Protein AF-A0A520ZLD6-F1 (afdb_monomer)

Secondary structure (DSSP, 8-state):
-HHHHHS-TTSTTPPPPTTBEEEETTEEEEEEETTEEEEE---SSTTHHHHHHHHHTTSS-----TTTEEEEEEESTTHHHHHHTT--S---TTTS-TTBEEEEEETTEEEEEEEEETTEEEEEEEGGGHHHHHHHHHHHHTTT--

Sequence (146 aa):
AELARALDAEGELAMPEPTLSRVAGETRAIRTAPDQMMLVFPHPTPDAERVVRAKLDGTGYTTEQTDVWVVLEVSGPDTLAALERLCPLDLDPARFPVGASGRSVMEHMGAMIVRLEPDRFWLLSARSSAGSFLHAVETSYRYVID

pLDDT: mean 94.84, std 4.51, range [68.81, 98.75]

Mean predicted aligned error: 3.23 Å

Solvent-accessible surface area (backbone atoms only — not comparable to full-atom values): 8442 Å² total; per-residue (Å²): 97,67,55,45,69,72,29,50,83,86,47,81,72,24,60,42,58,90,49,18,31,46,73,43,90,74,34,34,34,35,34,77,50,82,67,40,65,49,79,49,59,89,67,97,58,102,50,58,44,58,59,52,46,66,74,40,74,77,66,71,87,77,72,79,55,83,84,50,51,35,76,46,79,48,66,45,92,58,40,61,68,21,40,64,79,44,33,86,63,72,68,50,64,93,76,36,36,69,32,23,30,49,78,49,46,40,91,90,35,66,31,37,42,33,29,72,39,97,45,28,33,41,42,32,33,50,45,91,45,41,70,62,52,50,51,52,53,56,53,34,38,64,75,66,61,131

Structure (mmCIF, N/CA/C/O backbone):
data_AF-A0A520ZLD6-F1
#
_entry.id   AF-A0A520ZLD6-F1
#
loop_
_atom_site.group_PDB
_atom_site.id
_atom_site.type_symbol
_atom_site.label_atom_id
_atom_site.label_alt_id
_atom_site.label_comp_id
_atom_site.label_asym_id
_atom_site.label_entity_id
_atom_site.label_seq_id
_atom_site.pdbx_PDB_ins_code
_atom_site.Cartn_x
_atom_site.Cartn_y
_atom_site.Cartn_z
_atom_site.occupancy
_atom_site.B_iso_or_equiv
_atom_site.auth_seq_id
_atom_site.auth_comp_id
_atom_site.auth_asym_id
_atom_site.auth_atom_id
_atom_site.pdbx_PDB_model_num
ATOM 1 N N . ALA A 1 1 ? 2.698 -9.278 20.062 1.00 73.31 1 ALA A N 1
ATOM 2 C CA . ALA A 1 1 ? 1.765 -8.348 19.432 1.00 73.31 1 ALA A CA 1
ATOM 3 C C . ALA A 1 1 ? 0.363 -8.740 19.885 1.00 73.31 1 ALA A C 1
ATOM 5 O O . ALA A 1 1 ? -0.053 -9.855 19.583 1.00 73.31 1 ALA A O 1
ATOM 6 N N . GLU A 1 2 ? -0.251 -7.949 20.766 1.00 85.94 2 GLU A N 1
ATOM 7 C CA . GLU A 1 2 ? -1.521 -8.275 21.445 1.00 85.94 2 GLU A CA 1
ATOM 8 C C . GLU A 1 2 ? -2.737 -8.041 20.546 1.00 85.94 2 GLU A C 1
ATOM 10 O O . GLU A 1 2 ? -3.608 -8.907 20.479 1.00 85.94 2 GLU A O 1
ATOM 15 N N . LEU A 1 3 ? -2.749 -6.942 19.782 1.00 88.19 3 LEU A N 1
ATOM 16 C CA . LEU A 1 3 ? -3.816 -6.630 18.828 1.00 88.19 3 LEU A CA 1
ATOM 17 C C . LEU A 1 3 ? -3.930 -7.738 17.780 1.00 88.19 3 LEU A C 1
ATOM 19 O O . LEU A 1 3 ? -5.010 -8.263 17.542 1.00 88.19 3 LEU A O 1
ATOM 23 N N . ALA A 1 4 ? -2.800 -8.155 17.205 1.00 87.81 4 ALA A N 1
ATOM 24 C CA . ALA A 1 4 ? -2.787 -9.206 16.189 1.00 87.81 4 ALA A CA 1
ATOM 25 C C . ALA A 1 4 ? -3.325 -10.557 16.694 1.00 87.81 4 ALA A C 1
ATOM 27 O O . ALA A 1 4 ? -3.884 -11.311 15.909 1.00 87.81 4 ALA A O 1
ATOM 28 N N . ARG A 1 5 ? -3.162 -10.866 17.989 1.00 87.31 5 ARG A N 1
ATOM 29 C CA . ARG A 1 5 ? -3.673 -12.107 18.599 1.00 87.31 5 ARG A CA 1
ATOM 30 C C . ARG A 1 5 ? -5.163 -12.046 18.912 1.00 87.31 5 ARG A C 1
ATOM 32 O O . ARG A 1 5 ? -5.804 -13.088 18.955 1.00 87.31 5 ARG A O 1
ATOM 39 N N . ALA A 1 6 ? -5.672 -10.855 19.204 1.00 88.19 6 ALA A N 1
ATOM 40 C CA . ALA A 1 6 ? -7.069 -10.652 19.559 1.00 88.19 6 ALA A CA 1
ATOM 41 C C . ALA A 1 6 ? -7.988 -10.592 18.327 1.00 88.19 6 ALA A C 1
ATOM 43 O O . ALA A 1 6 ? -9.191 -10.806 18.446 1.00 88.19 6 ALA A O 1
ATOM 44 N N . LEU A 1 7 ? -7.428 -10.319 17.147 1.00 90.44 7 LEU A N 1
ATOM 45 C CA . LEU A 1 7 ? -8.165 -10.275 15.890 1.00 90.44 7 LEU A CA 1
ATOM 46 C C . LEU A 1 7 ? -8.243 -11.674 15.263 1.00 90.44 7 LEU A C 1
ATOM 48 O O . LEU A 1 7 ? -7.224 -12.337 15.085 1.00 90.44 7 LEU A O 1
ATOM 52 N N . ASP A 1 8 ? -9.455 -12.105 14.911 1.00 84.69 8 ASP A N 1
ATOM 53 C CA . ASP A 1 8 ? -9.720 -13.390 14.250 1.00 84.69 8 ASP A CA 1
ATOM 54 C C . ASP A 1 8 ? -8.996 -13.472 12.903 1.00 84.69 8 ASP A C 1
ATOM 56 O O . ASP A 1 8 ? -9.254 -12.630 12.045 1.00 84.69 8 ASP A O 1
ATOM 60 N N . ALA A 1 9 ? -8.152 -14.497 12.716 1.00 81.62 9 ALA A N 1
ATOM 61 C CA . ALA A 1 9 ? -7.368 -14.769 11.507 1.00 81.62 9 ALA A CA 1
ATOM 62 C C . ALA A 1 9 ? -8.207 -14.785 10.214 1.00 81.62 9 ALA A C 1
ATOM 64 O O . ALA A 1 9 ? -7.734 -14.338 9.166 1.00 81.62 9 ALA A O 1
ATOM 65 N N . GLU A 1 10 ? -9.460 -15.234 10.303 1.00 79.62 10 GLU A N 1
ATOM 66 C CA . GLU A 1 10 ? -10.379 -15.370 9.167 1.00 79.62 10 GLU A CA 1
ATOM 67 C C . GLU A 1 10 ? -11.346 -14.179 9.039 1.00 79.62 10 GLU A C 1
ATOM 69 O O . GLU A 1 10 ? -12.021 -14.011 8.022 1.00 79.62 10 GLU A O 1
ATOM 74 N N . GLY A 1 11 ? -11.414 -13.318 10.058 1.00 85.62 11 GLY A N 1
ATOM 75 C CA . GLY A 1 11 ? -12.328 -12.179 10.095 1.00 85.62 11 GLY A CA 1
ATOM 76 C C . GLY A 1 11 ? -11.899 -11.037 9.174 1.00 85.62 11 GLY A C 1
ATOM 77 O O . GLY A 1 11 ? -10.752 -10.961 8.746 1.00 85.62 11 GLY A O 1
ATOM 78 N N . GLU A 1 12 ? -12.790 -10.074 8.917 1.00 86.88 12 GLU A N 1
ATOM 79 C CA . GLU A 1 12 ? -12.507 -8.868 8.109 1.00 86.88 12 GLU A CA 1
ATOM 80 C C . GLU A 1 12 ? -11.402 -7.983 8.720 1.00 86.88 12 GLU A C 1
ATOM 82 O O . GLU A 1 12 ? -10.659 -7.306 8.009 1.00 86.88 12 GLU A O 1
ATOM 87 N N . LEU A 1 13 ? -11.236 -8.048 10.045 1.00 91.44 13 LEU A N 1
ATOM 88 C CA . LEU A 1 13 ? -10.257 -7.266 10.799 1.00 91.44 13 LEU A CA 1
ATOM 89 C C . LEU A 1 13 ? -8.988 -8.029 11.184 1.00 91.44 13 LEU A C 1
ATOM 91 O O . LEU A 1 13 ? -8.166 -7.450 11.883 1.00 91.44 13 LEU A O 1
ATOM 95 N N . ALA A 1 14 ? -8.785 -9.282 10.765 1.00 93.12 14 ALA A N 1
ATOM 96 C CA . ALA A 1 14 ? -7.508 -9.945 11.018 1.00 93.12 14 ALA A CA 1
ATOM 97 C C . ALA A 1 14 ? -6.310 -9.098 10.597 1.00 93.12 14 ALA A C 1
ATOM 99 O O . ALA A 1 14 ? -6.321 -8.339 9.619 1.00 93.12 14 ALA A O 1
ATOM 100 N N . MET A 1 15 ? -5.237 -9.275 11.346 1.00 94.56 15 MET A N 1
ATOM 101 C CA . MET A 1 15 ? -3.988 -8.626 11.033 1.00 94.56 15 MET A CA 1
ATOM 102 C C . MET A 1 15 ? -3.262 -9.409 9.931 1.00 94.56 15 MET A C 1
ATOM 104 O O . MET A 1 15 ? -3.082 -10.615 10.084 1.00 94.56 15 MET A O 1
ATOM 108 N N . PRO A 1 16 ? -2.791 -8.761 8.850 1.00 95.94 16 PRO A N 1
ATOM 109 C CA . PRO A 1 16 ? -1.865 -9.409 7.928 1.00 95.94 16 PRO A CA 1
ATOM 110 C C . PRO A 1 16 ? -0.560 -9.810 8.632 1.00 95.94 16 PRO A C 1
ATOM 112 O O . PRO A 1 16 ? -0.190 -9.213 9.650 1.00 95.94 16 PRO A O 1
ATOM 115 N N . GLU A 1 17 ? 0.177 -10.756 8.049 1.00 94.56 17 GLU A N 1
ATOM 116 C CA . GLU A 1 17 ? 1.558 -11.056 8.446 1.00 94.56 17 GLU A CA 1
ATOM 117 C C . GLU A 1 17 ? 2.482 -9.839 8.242 1.00 94.56 17 GLU A C 1
ATOM 119 O O . GLU A 1 17 ? 2.160 -8.927 7.468 1.00 94.56 17 GLU A O 1
ATOM 124 N N . PRO A 1 18 ? 3.639 -9.774 8.932 1.00 94.81 18 PRO A N 1
ATOM 125 C CA . PRO A 1 18 ? 4.625 -8.721 8.724 1.00 94.81 18 PRO A CA 1
ATOM 126 C C . PRO A 1 18 ? 4.924 -8.495 7.245 1.00 94.81 18 PRO A C 1
ATOM 128 O O . PRO A 1 18 ? 5.115 -9.444 6.493 1.00 94.81 18 PRO A O 1
ATOM 131 N N . THR A 1 19 ? 4.985 -7.223 6.841 1.00 95.94 19 THR A N 1
ATOM 132 C CA . THR A 1 19 ? 5.229 -6.794 5.450 1.00 95.94 19 THR A CA 1
ATOM 133 C C . THR A 1 19 ? 4.161 -7.215 4.440 1.00 95.94 19 THR A C 1
ATOM 135 O O . THR A 1 19 ? 4.386 -7.091 3.242 1.00 95.94 19 THR A O 1
ATOM 138 N N . LEU A 1 20 ? 2.983 -7.659 4.886 1.00 97.50 20 LEU A N 1
ATOM 139 C CA . LEU A 1 20 ? 1.864 -7.977 4.006 1.00 97.50 20 LEU A CA 1
ATOM 140 C C . LEU A 1 20 ? 0.661 -7.052 4.228 1.00 97.50 20 LEU A C 1
ATOM 142 O O . LEU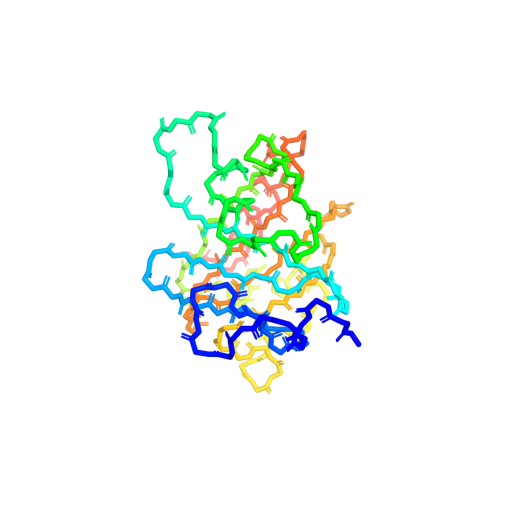 A 1 20 ? 0.458 -6.425 5.273 1.00 97.50 20 LEU A O 1
ATOM 146 N N . SER A 1 21 ? -0.177 -7.036 3.205 1.00 97.69 21 SER A N 1
ATOM 147 C CA . SER A 1 21 ? -1.556 -6.592 3.219 1.00 97.69 21 SER A CA 1
ATOM 148 C C . SER A 1 21 ? -2.462 -7.767 2.860 1.00 97.69 21 SER A C 1
ATOM 150 O O . SER A 1 21 ? -2.027 -8.740 2.244 1.00 97.69 21 SER A O 1
ATOM 152 N N . ARG A 1 22 ? -3.738 -7.674 3.217 1.00 95.31 22 ARG A N 1
ATOM 153 C CA . ARG A 1 22 ? -4.746 -8.669 2.842 1.00 95.31 22 ARG A CA 1
ATOM 154 C C . ARG A 1 22 ? -6.058 -7.996 2.480 1.00 95.31 22 ARG A C 1
ATOM 156 O O . ARG A 1 22 ? -6.301 -6.866 2.902 1.00 95.31 22 ARG A O 1
ATOM 163 N N . VAL A 1 23 ? -6.890 -8.707 1.731 1.00 95.62 23 VAL A N 1
ATOM 164 C CA . VAL A 1 23 ? -8.219 -8.253 1.317 1.00 95.62 23 VAL A CA 1
ATOM 165 C C . VAL A 1 23 ? -9.272 -9.179 1.911 1.00 95.62 23 VAL A C 1
ATOM 167 O O . VAL A 1 23 ? -9.141 -10.396 1.815 1.00 95.62 23 VAL A O 1
ATOM 170 N N . ALA A 1 24 ? -10.311 -8.597 2.500 1.00 93.44 24 ALA A N 1
ATOM 171 C CA . ALA A 1 24 ? -11.523 -9.280 2.926 1.00 93.44 24 ALA A CA 1
ATOM 172 C C . ALA A 1 24 ? -12.727 -8.462 2.436 1.00 93.44 24 ALA A C 1
ATOM 174 O O . ALA A 1 24 ? -12.956 -7.346 2.902 1.00 93.44 24 ALA A O 1
ATOM 175 N N . GLY A 1 25 ? -13.463 -8.986 1.450 1.00 92.56 25 GLY A N 1
ATOM 176 C CA . GLY A 1 25 ? -14.480 -8.205 0.739 1.00 92.56 25 GLY A CA 1
ATOM 177 C C . GLY A 1 25 ? -13.853 -7.000 0.030 1.00 92.56 25 GLY A C 1
ATOM 178 O O . GLY A 1 25 ? -12.924 -7.162 -0.757 1.00 92.56 25 GLY A O 1
ATOM 179 N N . GLU A 1 26 ? -14.337 -5.797 0.335 1.00 92.81 26 GLU A N 1
ATOM 180 C CA . GLU A 1 26 ? -13.793 -4.533 -0.192 1.00 92.81 26 GLU A CA 1
ATOM 181 C C . GLU A 1 26 ? -12.760 -3.883 0.745 1.00 92.81 26 GLU A C 1
ATOM 183 O O . GLU A 1 26 ? -12.193 -2.837 0.425 1.00 92.81 26 GLU A O 1
ATOM 188 N N . THR A 1 27 ? -12.493 -4.503 1.897 1.00 95.38 27 THR A N 1
ATOM 189 C CA . THR A 1 27 ? -11.567 -3.982 2.899 1.00 95.38 27 THR A CA 1
ATOM 190 C C . THR A 1 27 ? -10.170 -4.528 2.668 1.00 95.38 27 THR A C 1
ATOM 192 O O . THR A 1 27 ? -9.939 -5.738 2.710 1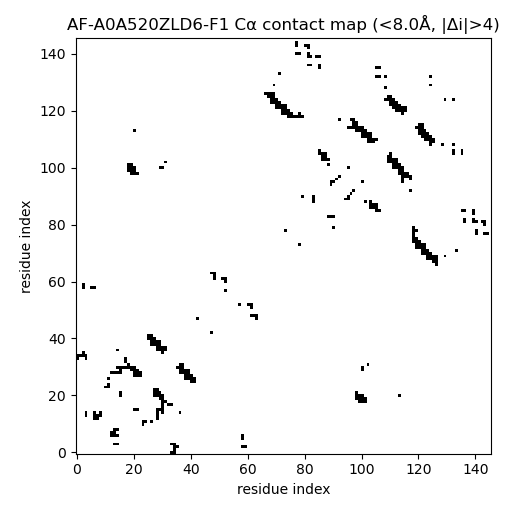.00 95.38 27 THR A O 1
ATOM 195 N N . ARG A 1 28 ? -9.202 -3.629 2.491 1.00 96.94 28 ARG A N 1
ATOM 196 C CA . ARG A 1 28 ? -7.778 -3.952 2.551 1.00 96.94 28 ARG A CA 1
ATOM 197 C C . ARG A 1 28 ? -7.207 -3.570 3.909 1.00 96.94 28 ARG A C 1
ATOM 199 O O . ARG A 1 28 ? -7.214 -2.400 4.278 1.00 96.94 28 ARG A O 1
ATOM 206 N N . ALA A 1 29 ? -6.631 -4.540 4.609 1.00 97.31 29 ALA A N 1
ATOM 207 C CA . ALA A 1 29 ? -5.809 -4.297 5.789 1.00 97.31 29 ALA A CA 1
ATOM 208 C C . ALA A 1 29 ? -4.329 -4.297 5.396 1.00 97.31 29 ALA A C 1
ATOM 210 O O . ALA A 1 29 ? -3.863 -5.240 4.761 1.00 97.31 29 ALA A O 1
ATOM 211 N N . ILE A 1 30 ? -3.587 -3.256 5.770 1.00 97.69 30 ILE A N 1
ATOM 212 C CA . ILE A 1 30 ? -2.158 -3.089 5.473 1.00 97.69 30 ILE A CA 1
ATOM 213 C C . ILE A 1 30 ? -1.410 -3.033 6.798 1.00 97.69 30 ILE A C 1
ATOM 215 O O . ILE A 1 30 ? -1.630 -2.111 7.586 1.00 97.69 30 ILE A O 1
ATOM 219 N N . ARG A 1 31 ? -0.533 -4.003 7.077 1.00 96.62 31 ARG A N 1
ATOM 220 C CA . ARG A 1 31 ? 0.199 -4.023 8.346 1.00 96.62 31 ARG A CA 1
ATOM 221 C C . ARG A 1 31 ? 1.302 -2.968 8.333 1.00 96.62 31 ARG A C 1
ATOM 223 O O . ARG A 1 31 ? 2.253 -3.059 7.562 1.00 96.62 31 ARG A O 1
ATOM 230 N N . THR A 1 32 ? 1.212 -1.988 9.226 1.00 95.50 32 THR A N 1
ATOM 231 C CA . THR A 1 32 ? 2.183 -0.889 9.310 1.00 95.50 32 THR A CA 1
ATOM 232 C C . THR A 1 32 ? 3.193 -1.098 10.434 1.00 95.50 32 THR A C 1
ATOM 234 O O . THR A 1 32 ? 4.344 -0.690 10.288 1.00 95.50 32 THR A O 1
ATOM 237 N N . ALA A 1 33 ? 2.822 -1.758 11.535 1.00 94.38 33 ALA A N 1
ATOM 238 C CA . ALA A 1 33 ? 3.709 -2.051 12.666 1.00 94.38 33 ALA A CA 1
ATOM 239 C C . ALA A 1 33 ? 3.305 -3.363 13.381 1.00 94.38 33 ALA A C 1
ATOM 241 O O . ALA A 1 33 ? 2.283 -3.952 13.029 1.00 94.38 33 ALA A O 1
ATOM 242 N N . PRO A 1 34 ? 4.074 -3.846 14.384 1.00 92.06 34 PRO A N 1
ATOM 243 C CA . PRO A 1 34 ? 3.773 -5.079 15.113 1.00 92.06 34 PRO A CA 1
ATOM 244 C C . PRO A 1 34 ? 2.330 -5.229 15.620 1.00 92.06 34 PRO A C 1
ATOM 246 O O . PRO A 1 34 ? 1.796 -6.329 15.531 1.00 92.06 34 PRO A O 1
ATOM 249 N N . ASP A 1 35 ? 1.718 -4.143 16.094 1.00 93.38 35 ASP A N 1
ATOM 250 C CA . ASP A 1 35 ? 0.321 -4.059 16.553 1.00 93.38 35 ASP A CA 1
ATOM 251 C C . ASP A 1 35 ? -0.384 -2.850 15.917 1.00 93.38 35 ASP A C 1
ATOM 253 O O . ASP A 1 35 ? -1.075 -2.079 16.579 1.00 93.38 35 ASP A O 1
ATOM 257 N N . GLN A 1 36 ? -0.155 -2.625 14.622 1.00 95.38 36 GLN A N 1
ATOM 258 C CA . GLN A 1 36 ? -0.794 -1.534 13.892 1.00 95.38 36 GLN A CA 1
ATOM 259 C C . GLN A 1 36 ? -1.052 -1.944 12.445 1.00 95.38 36 GLN A C 1
ATOM 261 O O . GLN A 1 36 ? -0.169 -2.475 11.765 1.00 95.38 36 GLN A O 1
ATOM 266 N N . MET A 1 37 ? -2.255 -1.646 11.966 1.00 96.31 37 MET A N 1
ATOM 267 C CA . MET A 1 37 ? -2.611 -1.740 10.558 1.00 96.31 37 MET A CA 1
ATOM 268 C C . MET A 1 37 ? -3.412 -0.515 10.133 1.00 96.31 37 MET A C 1
ATOM 270 O O . MET A 1 37 ? -4.058 0.128 10.960 1.00 96.31 37 MET A O 1
ATOM 274 N N . MET A 1 38 ? -3.395 -0.228 8.838 1.00 96.81 38 MET A N 1
ATOM 275 C CA . MET A 1 38 ? -4.325 0.694 8.204 1.00 96.81 38 MET A CA 1
ATOM 276 C C . MET A 1 38 ? -5.392 -0.107 7.464 1.00 96.81 38 MET A C 1
ATOM 278 O O . MET A 1 38 ? -5.062 -1.034 6.724 1.00 96.81 38 MET A O 1
ATOM 282 N N . LEU A 1 39 ? -6.655 0.255 7.665 1.00 96.81 39 LEU A N 1
ATOM 283 C CA . LEU A 1 39 ? -7.781 -0.285 6.912 1.00 96.81 39 LEU A CA 1
ATOM 284 C C . LEU A 1 39 ? -8.152 0.702 5.810 1.00 96.81 39 LEU A C 1
ATOM 286 O O . LEU A 1 39 ? -8.305 1.892 6.074 1.00 96.81 39 LEU A O 1
ATOM 290 N N . VAL A 1 40 ? -8.293 0.201 4.589 1.00 96.88 40 VAL A N 1
ATOM 291 C CA . VAL A 1 40 ? -8.711 0.966 3.414 1.00 96.88 40 VAL A CA 1
ATOM 292 C C . VAL A 1 40 ? -9.929 0.269 2.828 1.00 96.88 40 VAL A C 1
ATOM 294 O O . VAL A 1 40 ? -9.832 -0.892 2.437 1.00 96.88 40 VAL A O 1
ATOM 297 N N . PHE A 1 41 ? -11.069 0.950 2.801 1.00 96.06 41 PHE A N 1
ATOM 298 C CA . PHE A 1 41 ? -12.333 0.409 2.307 1.00 96.06 41 PHE A CA 1
ATOM 299 C C . PHE A 1 41 ? -13.245 1.542 1.815 1.00 96.06 41 PHE A C 1
ATOM 301 O O . PHE A 1 41 ? -13.115 2.673 2.293 1.00 96.06 41 PHE A O 1
ATOM 308 N N . PRO A 1 42 ? -14.164 1.275 0.870 1.00 95.12 42 PRO A N 1
ATOM 309 C CA . PRO A 1 42 ? -15.172 2.245 0.466 1.00 95.12 42 PRO A CA 1
ATOM 310 C C . PRO A 1 42 ? -16.092 2.585 1.638 1.00 95.12 42 PRO A C 1
ATOM 312 O O . PRO A 1 42 ? -16.649 1.695 2.278 1.00 95.12 42 PRO A O 1
ATOM 315 N N . HIS A 1 43 ? -16.288 3.875 1.905 1.00 94.31 43 HIS A N 1
ATOM 316 C CA . HIS A 1 43 ? -17.228 4.319 2.930 1.00 94.31 43 HIS A CA 1
ATOM 317 C C . HIS A 1 43 ? -17.822 5.687 2.564 1.00 94.31 43 HIS A C 1
ATOM 319 O O . HIS A 1 43 ? -17.065 6.630 2.333 1.00 94.31 43 HIS A O 1
ATOM 325 N N . PRO A 1 44 ? -19.157 5.823 2.456 1.00 93.75 44 PRO A N 1
ATOM 326 C CA . PRO A 1 44 ? -19.783 7.026 1.900 1.00 93.75 44 PRO A CA 1
ATOM 327 C C . PRO A 1 44 ? -19.892 8.196 2.888 1.00 93.75 44 PRO A C 1
ATOM 329 O O . PRO A 1 44 ? -20.176 9.320 2.473 1.00 93.75 44 PRO A O 1
ATOM 332 N N . THR A 1 45 ? -19.722 7.953 4.187 1.00 94.12 45 THR A N 1
ATOM 333 C CA . THR A 1 45 ? -19.946 8.937 5.255 1.00 94.12 45 THR A CA 1
ATOM 334 C C . THR A 1 45 ? -18.673 9.176 6.073 1.00 94.12 45 THR A C 1
ATOM 336 O O . THR A 1 45 ? -17.821 8.301 6.152 1.00 94.12 45 THR A O 1
ATOM 339 N N . PRO A 1 46 ? -18.483 10.344 6.712 1.00 92.00 46 PRO A N 1
ATOM 340 C CA . PRO A 1 46 ? -17.262 10.655 7.466 1.00 92.00 46 PRO A CA 1
ATOM 341 C C . PRO A 1 46 ? -17.261 10.030 8.878 1.00 92.00 46 PRO A C 1
ATOM 343 O O . PRO A 1 46 ? -17.007 10.702 9.877 1.00 92.00 46 PRO A O 1
ATOM 346 N N . ASP A 1 47 ? -17.610 8.748 8.981 1.00 94.19 47 ASP A N 1
ATOM 347 C CA . ASP A 1 47 ? -17.685 7.986 10.234 1.00 94.19 47 ASP A CA 1
ATOM 348 C C . ASP A 1 47 ? -17.073 6.576 10.128 1.00 94.19 47 ASP A C 1
ATOM 350 O O . ASP A 1 47 ? -17.380 5.708 10.948 1.00 94.19 47 ASP A O 1
ATOM 354 N N . ALA A 1 48 ? -16.169 6.364 9.162 1.00 93.88 48 ALA A N 1
ATOM 355 C CA . ALA A 1 48 ? -15.467 5.094 8.936 1.00 93.88 48 ALA A CA 1
ATOM 356 C C . ALA A 1 48 ? -14.806 4.572 10.220 1.00 93.88 48 ALA A C 1
ATOM 358 O O . ALA A 1 48 ? -14.992 3.414 10.603 1.00 93.88 48 ALA A O 1
ATOM 359 N N . GLU A 1 49 ? -14.101 5.448 10.942 1.00 95.56 49 GLU A N 1
ATOM 360 C CA . GLU A 1 49 ? -13.496 5.127 12.235 1.00 95.56 49 GLU A CA 1
ATOM 361 C C . GLU A 1 49 ? -14.509 4.551 13.242 1.00 95.56 49 GLU A C 1
ATOM 363 O O . GLU A 1 49 ? -14.195 3.583 13.935 1.00 95.56 49 GLU A O 1
ATOM 368 N N . ARG A 1 50 ? -15.744 5.075 13.298 1.00 94.81 50 ARG A N 1
ATOM 369 C CA . ARG A 1 50 ? -16.771 4.597 14.240 1.00 94.81 50 ARG A CA 1
ATOM 370 C C . ARG A 1 50 ? -17.261 3.199 13.882 1.00 94.81 50 ARG A C 1
ATOM 372 O O . ARG A 1 50 ? -17.493 2.398 14.787 1.00 94.81 50 ARG A O 1
ATOM 379 N N . VAL A 1 51 ? -17.399 2.915 12.585 1.00 93.31 51 VAL A N 1
ATOM 380 C CA . VAL A 1 51 ? -17.785 1.594 12.067 1.00 93.31 51 VAL A CA 1
ATOM 381 C C . VAL A 1 51 ? -16.734 0.550 12.441 1.00 93.31 51 VAL A C 1
ATOM 383 O O . VAL A 1 51 ? -17.080 -0.516 12.948 1.00 93.31 51 VAL A O 1
ATOM 386 N N . VAL A 1 52 ? -15.448 0.866 12.262 1.00 94.25 52 VAL A N 1
ATOM 387 C CA . VAL A 1 52 ? -14.346 -0.030 12.648 1.00 94.25 52 VAL A CA 1
ATOM 388 C C . VAL A 1 52 ? -14.285 -0.200 14.164 1.00 94.25 52 VAL A C 1
ATOM 390 O O . VAL A 1 52 ? -14.208 -1.326 14.650 1.00 94.25 52 VAL A O 1
ATOM 393 N N . ARG A 1 53 ? -14.371 0.895 14.929 1.00 95.06 53 ARG A N 1
ATOM 394 C CA . ARG A 1 53 ? -14.317 0.849 16.396 1.00 95.06 53 ARG A CA 1
ATOM 395 C C . ARG A 1 53 ? -15.408 -0.040 16.988 1.00 95.06 53 ARG A C 1
ATOM 397 O O . ARG A 1 53 ? -15.134 -0.783 17.923 1.00 95.06 53 ARG A O 1
ATOM 404 N N . ALA A 1 54 ? -16.623 0.015 16.441 1.00 93.06 54 ALA A N 1
ATOM 405 C CA . ALA A 1 54 ? -17.726 -0.837 16.882 1.00 93.06 54 ALA A CA 1
ATOM 406 C C . ALA A 1 54 ? -17.437 -2.333 16.662 1.00 93.06 54 ALA A C 1
ATOM 408 O O . ALA A 1 54 ? -17.809 -3.148 17.498 1.00 93.06 54 ALA A O 1
ATOM 409 N N . LYS A 1 55 ? -16.738 -2.690 15.576 1.00 90.88 55 LYS A N 1
ATOM 410 C CA . LYS A 1 55 ? -16.336 -4.075 15.278 1.00 90.88 55 LYS A CA 1
ATOM 411 C C . LYS A 1 55 ? -15.183 -4.580 16.156 1.00 90.88 55 LYS A C 1
ATOM 413 O O . LYS A 1 55 ? -15.045 -5.786 16.316 1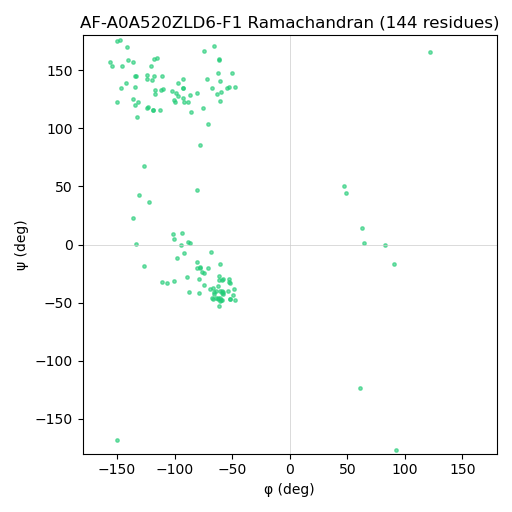.00 90.88 55 LYS A O 1
ATOM 418 N N . LEU A 1 56 ? -14.348 -3.687 16.695 1.00 90.50 56 LEU A N 1
ATOM 419 C CA . LEU A 1 56 ? -13.216 -4.067 17.549 1.00 90.50 56 LEU A CA 1
ATOM 420 C C . LEU A 1 56 ? -13.622 -4.428 18.983 1.00 90.50 56 LEU A C 1
ATOM 422 O O . LEU A 1 56 ? -12.828 -5.055 19.677 1.00 90.50 56 LEU A O 1
ATOM 426 N N . ASP A 1 57 ? -14.805 -4.017 19.446 1.00 87.38 57 ASP A N 1
ATOM 427 C CA . ASP A 1 57 ? -15.313 -4.310 20.799 1.00 87.38 57 ASP A CA 1
ATOM 428 C C . ASP A 1 57 ? -14.289 -4.016 21.921 1.00 87.38 57 ASP A C 1
ATOM 430 O O . ASP A 1 57 ? -14.025 -4.816 22.813 1.00 87.38 57 ASP A O 1
ATOM 434 N N . GLY A 1 58 ? -13.618 -2.861 21.832 1.00 87.62 58 GLY A N 1
ATOM 435 C CA . GLY A 1 58 ? -12.579 -2.447 22.788 1.00 87.62 58 GLY A CA 1
ATOM 436 C C . GLY A 1 58 ? -11.180 -3.030 22.537 1.00 87.62 58 GLY A C 1
ATOM 437 O O . GLY A 1 58 ? -10.234 -2.683 23.246 1.00 87.62 58 GLY A O 1
ATOM 438 N N . THR A 1 59 ? -11.015 -3.857 21.505 1.00 89.38 59 THR A N 1
ATOM 439 C CA . THR A 1 59 ? -9.728 -4.427 21.089 1.00 89.38 59 THR A CA 1
ATOM 440 C C . THR A 1 59 ? -8.903 -3.396 20.311 1.00 89.38 59 THR A C 1
ATOM 442 O O . THR A 1 59 ? -8.918 -3.346 19.084 1.00 89.38 59 THR A O 1
ATOM 445 N N . GLY A 1 60 ? -8.158 -2.558 21.032 1.00 91.19 60 GLY A N 1
ATOM 446 C CA . GLY A 1 60 ? -7.238 -1.573 20.455 1.00 91.19 60 GLY A CA 1
ATOM 447 C C . GLY A 1 60 ? -7.848 -0.189 20.212 1.00 91.19 60 GLY A C 1
ATOM 448 O O . GLY A 1 60 ? -8.988 0.095 20.573 1.00 91.19 60 GLY A O 1
ATOM 449 N N . TYR A 1 61 ? -7.045 0.697 19.619 1.00 93.56 61 TYR A N 1
ATOM 450 C CA . TYR A 1 61 ? -7.415 2.085 19.339 1.00 93.56 61 TYR A CA 1
ATOM 451 C C . TYR A 1 61 ? -7.567 2.319 17.839 1.00 93.56 61 TYR A C 1
ATOM 453 O O . TYR A 1 61 ? -6.809 1.779 17.033 1.00 93.56 61 TYR A O 1
ATOM 461 N N . THR A 1 62 ? -8.510 3.183 17.479 1.00 95.50 62 THR A N 1
ATOM 462 C CA . THR A 1 62 ? -8.801 3.574 16.101 1.00 95.50 62 THR A CA 1
ATOM 463 C C . THR A 1 62 ? -8.604 5.069 15.920 1.00 95.50 62 THR A C 1
ATOM 465 O O . THR A 1 62 ? -8.926 5.875 16.792 1.00 95.50 62 THR A O 1
ATOM 468 N N . THR A 1 63 ? -8.066 5.446 14.766 1.00 95.69 63 THR A N 1
ATOM 469 C CA . THR A 1 63 ? -7.916 6.841 14.350 1.00 95.69 63 THR A CA 1
ATOM 470 C C . THR A 1 63 ? -8.368 6.977 12.911 1.00 95.69 63 THR A C 1
ATOM 472 O O . THR A 1 63 ? -7.978 6.165 12.073 1.00 95.69 63 THR A O 1
ATOM 475 N N . GLU A 1 64 ? -9.136 8.021 12.615 1.00 94.81 64 GLU A N 1
ATOM 476 C CA . GLU A 1 64 ? -9.520 8.355 11.246 1.00 94.81 64 GLU A CA 1
ATOM 477 C C . GLU A 1 64 ? -8.289 8.807 10.441 1.00 94.81 64 GLU A C 1
ATOM 479 O O . GLU A 1 64 ? -7.458 9.567 10.945 1.00 94.81 64 GLU A O 1
ATOM 484 N N . GLN A 1 65 ? -8.146 8.307 9.212 1.00 95.38 65 GLN A N 1
ATOM 485 C CA . GLN A 1 65 ? -6.997 8.551 8.326 1.00 95.38 65 GLN A CA 1
ATOM 486 C C . GLN A 1 65 ? -7.405 8.902 6.886 1.00 95.38 65 GLN A C 1
ATOM 488 O O . GLN A 1 65 ? -6.523 9.151 6.064 1.00 95.38 65 GLN A O 1
ATOM 493 N N . THR A 1 66 ? -8.706 8.955 6.577 1.00 93.31 66 THR A N 1
ATOM 494 C CA . THR A 1 66 ? -9.247 9.174 5.220 1.00 93.31 66 THR A CA 1
ATOM 495 C C . THR A 1 66 ? -8.611 10.371 4.517 1.00 93.31 66 THR A C 1
ATOM 497 O O . THR A 1 66 ? -8.216 10.288 3.360 1.00 93.31 66 THR A O 1
ATOM 500 N N . ASP A 1 67 ? -8.442 11.477 5.238 1.00 93.44 67 ASP A N 1
ATOM 501 C CA . ASP A 1 67 ? -7.920 12.727 4.695 1.00 93.44 67 ASP A CA 1
ATOM 502 C C . ASP A 1 67 ? -6.389 12.846 4.745 1.00 93.44 67 ASP A C 1
ATOM 504 O O . ASP A 1 67 ? -5.859 13.892 4.388 1.00 93.44 67 ASP A O 1
ATOM 508 N N . VAL A 1 68 ? -5.650 11.839 5.213 1.00 95.56 68 VAL A N 1
ATOM 509 C CA . VAL A 1 68 ? -4.201 11.963 5.474 1.00 95.56 68 VAL A CA 1
ATOM 510 C C . VAL A 1 68 ? -3.353 11.621 4.244 1.00 95.56 68 VAL A C 1
ATOM 512 O O . VAL A 1 68 ? -2.256 12.165 4.080 1.00 95.56 68 VAL A O 1
ATOM 515 N N . TRP A 1 69 ? -3.864 10.769 3.355 1.00 96.44 69 TRP A N 1
ATOM 516 C CA . TRP A 1 69 ? -3.089 10.133 2.291 1.00 96.44 69 TRP A CA 1
ATOM 517 C C . TRP A 1 69 ? -3.588 10.510 0.897 1.00 96.44 69 TRP A C 1
ATOM 519 O O . TRP A 1 69 ? -4.785 10.634 0.660 1.00 96.44 69 TRP A O 1
ATOM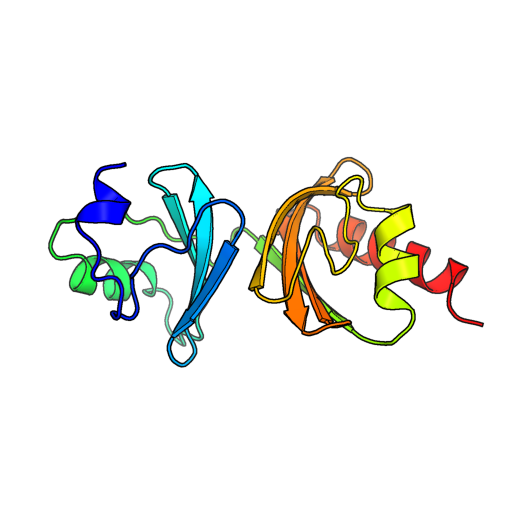 529 N N . VAL A 1 70 ? -2.658 10.633 -0.048 1.00 97.50 70 VAL A N 1
ATOM 530 C CA . VAL A 1 70 ? -2.940 10.410 -1.469 1.00 97.50 70 VAL A CA 1
ATOM 531 C C . VAL A 1 70 ? -2.624 8.953 -1.793 1.00 97.50 70 VAL A C 1
ATOM 533 O O . VAL A 1 70 ? -1.653 8.405 -1.269 1.00 97.50 70 VAL A O 1
ATOM 536 N N . VAL A 1 71 ? -3.427 8.336 -2.658 1.00 97.75 71 VAL A N 1
ATOM 537 C CA . VAL A 1 71 ? -3.196 6.984 -3.174 1.00 97.75 71 VAL A CA 1
ATOM 538 C C . VAL A 1 71 ? -3.147 7.062 -4.692 1.00 97.75 71 VAL A C 1
ATOM 540 O O . VAL A 1 71 ? -4.125 7.460 -5.320 1.00 97.75 71 VAL A O 1
ATOM 543 N N . LEU A 1 72 ? -2.007 6.702 -5.275 1.00 98.38 72 LEU A N 1
ATOM 544 C CA . LEU A 1 72 ? -1.868 6.504 -6.712 1.00 98.38 72 LEU A CA 1
ATOM 545 C C . LEU A 1 72 ? -1.918 5.009 -6.989 1.00 98.38 72 LEU A C 1
ATOM 547 O O . LEU A 1 72 ? -1.128 4.245 -6.432 1.00 98.38 72 LEU A O 1
ATOM 551 N N . GLU A 1 73 ? -2.841 4.597 -7.846 1.00 98.44 73 GLU A N 1
ATOM 552 C CA . GLU A 1 73 ? -2.812 3.263 -8.421 1.00 98.44 73 GLU A CA 1
ATOM 553 C C . GLU A 1 73 ? -2.068 3.315 -9.748 1.00 98.44 73 GLU A C 1
ATOM 555 O O . GLU A 1 73 ? -2.396 4.117 -10.621 1.00 98.44 73 GLU A O 1
ATOM 560 N N . VAL A 1 74 ? -1.052 2.471 -9.880 1.00 98.31 74 VAL A N 1
ATOM 561 C CA . VAL A 1 74 ? -0.248 2.363 -11.093 1.00 98.31 74 VAL A CA 1
ATOM 562 C C . VAL A 1 74 ? -0.269 0.931 -11.594 1.00 98.31 74 VAL A C 1
ATOM 564 O O . VAL A 1 74 ? -0.289 -0.007 -10.791 1.00 98.31 74 VAL A O 1
ATOM 567 N N . SER A 1 75 ? -0.300 0.762 -12.914 1.00 98.06 75 SER A N 1
ATOM 568 C CA . SER A 1 75 ? -0.358 -0.561 -13.521 1.00 98.06 75 SER A CA 1
ATOM 569 C C . SER A 1 75 ? 0.184 -0.599 -14.941 1.00 98.06 75 SER A C 1
ATOM 571 O O . SER A 1 75 ? 0.157 0.417 -15.635 1.00 98.06 75 SER A O 1
ATOM 573 N N . GLY A 1 76 ? 0.594 -1.789 -15.379 1.00 96.50 76 GLY A N 1
ATOM 574 C CA . GLY A 1 76 ? 1.090 -2.049 -16.730 1.00 96.50 76 GLY A CA 1
ATOM 575 C C . GLY A 1 76 ? 2.508 -2.625 -16.730 1.00 96.50 76 GLY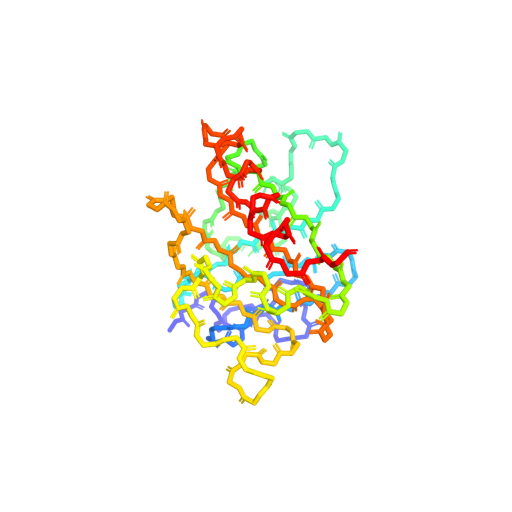 A C 1
ATOM 576 O O . GLY A 1 76 ? 3.189 -2.553 -15.706 1.00 96.50 76 GLY A O 1
ATOM 577 N N . PRO A 1 77 ? 2.963 -3.182 -17.863 1.00 95.56 77 PRO A N 1
ATOM 578 C CA . PRO A 1 77 ? 4.208 -3.955 -17.947 1.00 95.56 77 PRO A CA 1
ATOM 579 C C . PRO A 1 77 ? 5.456 -3.163 -17.525 1.00 95.56 77 PRO A C 1
ATOM 581 O O . PRO A 1 77 ? 6.378 -3.733 -16.949 1.00 95.56 77 PRO A O 1
ATOM 584 N N . ASP A 1 78 ? 5.457 -1.844 -17.725 1.00 96.19 78 ASP A N 1
ATOM 585 C CA . ASP A 1 78 ? 6.600 -0.981 -17.399 1.00 96.19 78 ASP A CA 1
ATOM 586 C C . ASP A 1 78 ? 6.596 -0.492 -15.940 1.00 96.19 78 ASP A C 1
ATOM 588 O O . ASP A 1 78 ? 7.481 0.257 -15.523 1.00 96.19 78 ASP A O 1
ATOM 592 N N . THR A 1 79 ? 5.611 -0.913 -15.134 1.00 97.19 79 THR A N 1
ATOM 593 C CA . THR A 1 79 ? 5.445 -0.446 -13.748 1.00 97.19 79 THR A CA 1
ATOM 594 C C . THR A 1 79 ? 6.655 -0.774 -12.888 1.00 97.19 79 THR A C 1
ATOM 596 O O . THR A 1 79 ? 7.141 0.094 -12.168 1.00 97.19 79 THR A O 1
ATOM 599 N N . LEU A 1 80 ? 7.168 -2.005 -12.958 1.00 96.00 80 LEU A N 1
ATOM 600 C CA . LEU A 1 80 ? 8.338 -2.395 -12.169 1.00 96.00 80 LEU A CA 1
ATOM 601 C C . LEU A 1 80 ? 9.564 -1.557 -12.550 1.00 96.00 80 LEU A C 1
ATOM 603 O O . LEU A 1 80 ? 10.183 -0.967 -11.669 1.00 96.00 80 LEU A O 1
ATOM 607 N N . ALA A 1 81 ? 9.836 -1.399 -13.849 1.00 96.44 81 ALA A N 1
ATOM 608 C CA . ALA A 1 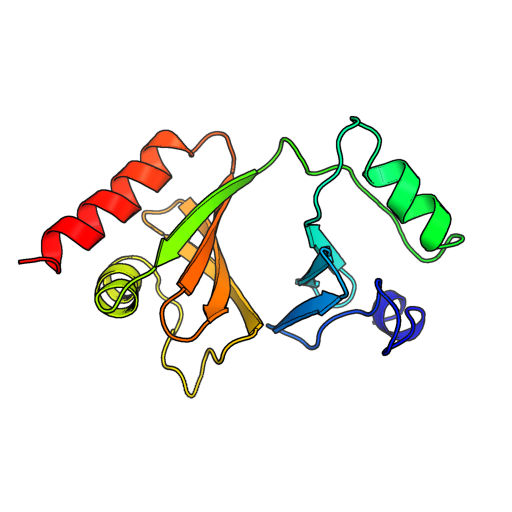81 ? 10.945 -0.582 -14.339 1.00 96.44 81 ALA A CA 1
ATOM 609 C C . ALA A 1 81 ? 10.824 0.893 -13.906 1.00 96.44 81 ALA A C 1
ATOM 611 O O . ALA A 1 81 ? 11.812 1.520 -13.515 1.00 96.44 81 ALA A O 1
ATOM 612 N N . ALA A 1 82 ? 9.611 1.457 -13.923 1.00 97.50 82 ALA A N 1
ATOM 613 C CA . ALA A 1 82 ? 9.360 2.805 -13.421 1.00 97.50 82 ALA A CA 1
ATOM 614 C C . ALA A 1 82 ? 9.577 2.902 -11.898 1.00 97.50 82 ALA A C 1
ATOM 616 O O . ALA A 1 82 ? 10.137 3.886 -11.407 1.00 97.50 82 ALA A O 1
ATOM 617 N N . LEU A 1 83 ? 9.146 1.904 -11.124 1.00 97.38 83 LEU A N 1
ATOM 618 C CA . LEU A 1 83 ? 9.266 1.931 -9.667 1.00 97.38 83 LEU A CA 1
ATOM 619 C C . LEU A 1 83 ? 10.696 1.684 -9.180 1.00 97.38 83 LEU A C 1
ATOM 621 O O . LEU A 1 83 ? 11.095 2.339 -8.222 1.00 97.38 83 LEU A O 1
ATOM 625 N N . GLU A 1 84 ? 11.490 0.840 -9.841 1.00 95.00 84 GLU A N 1
ATOM 626 C CA . GLU A 1 84 ? 12.900 0.575 -9.491 1.00 95.00 84 GLU A CA 1
ATOM 627 C C . GLU A 1 84 ? 13.768 1.842 -9.490 1.00 95.00 84 GLU A C 1
ATOM 629 O O . GLU A 1 84 ? 14.724 1.963 -8.726 1.00 95.00 84 GLU A O 1
ATOM 634 N N . ARG A 1 85 ? 13.414 2.827 -10.319 1.00 94.19 85 ARG A N 1
ATOM 635 C CA . ARG A 1 85 ? 14.107 4.123 -10.396 1.00 94.19 85 ARG A CA 1
ATOM 636 C C . ARG A 1 85 ? 13.769 5.056 -9.231 1.00 94.19 85 ARG A C 1
ATOM 638 O O . ARG A 1 85 ? 14.540 5.967 -8.945 1.00 94.19 85 ARG A O 1
ATOM 645 N N . LEU A 1 86 ? 12.615 4.857 -8.592 1.00 95.50 86 LEU A N 1
ATOM 646 C CA . LEU A 1 86 ? 12.061 5.752 -7.571 1.00 95.50 86 LEU A CA 1
ATOM 647 C C . LEU A 1 86 ? 12.074 5.154 -6.164 1.00 95.50 86 LEU A C 1
ATOM 649 O O . LEU A 1 86 ? 12.149 5.898 -5.189 1.00 95.50 86 LEU A O 1
ATOM 653 N N . CYS A 1 87 ? 11.923 3.836 -6.048 1.00 96.62 87 CYS A N 1
ATOM 654 C CA . CYS A 1 87 ? 11.686 3.131 -4.801 1.00 96.62 87 CYS A CA 1
ATOM 655 C C . CYS A 1 87 ? 12.897 2.257 -4.446 1.00 96.62 87 CYS A C 1
ATOM 657 O O . CYS A 1 87 ? 13.161 1.279 -5.135 1.00 96.62 87 CYS A O 1
ATOM 659 N N . PRO A 1 88 ? 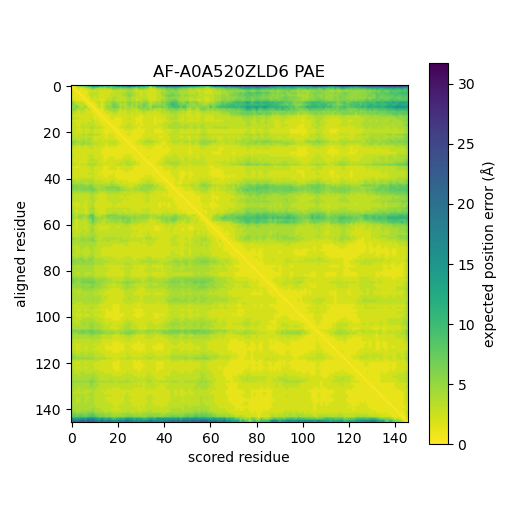13.590 2.534 -3.330 1.00 96.00 88 PRO A N 1
ATOM 660 C CA . PRO A 1 88 ? 14.698 1.701 -2.861 1.00 96.00 88 PRO A CA 1
ATOM 661 C C . PRO A 1 88 ? 14.309 0.303 -2.355 1.00 96.00 88 PRO A C 1
ATOM 663 O O . PRO A 1 88 ? 15.196 -0.457 -1.972 1.00 96.00 88 PRO A O 1
ATOM 666 N N . LEU A 1 89 ? 13.014 -0.022 -2.252 1.00 96.06 89 LEU A N 1
ATOM 667 C CA . LEU A 1 89 ? 12.604 -1.372 -1.864 1.00 96.06 89 LEU A CA 1
ATOM 668 C C . LEU A 1 89 ? 12.885 -2.338 -3.010 1.00 96.06 89 LEU A C 1
ATOM 670 O O . LEU A 1 89 ? 12.659 -2.015 -4.170 1.00 96.06 89 LEU A O 1
ATOM 674 N N . ASP A 1 90 ? 13.308 -3.546 -2.659 1.00 97.00 90 ASP A N 1
ATOM 675 C CA . ASP A 1 90 ? 13.392 -4.648 -3.606 1.00 97.00 90 ASP A CA 1
ATOM 676 C C . ASP A 1 90 ? 11.970 -5.100 -3.970 1.00 97.00 90 ASP A C 1
ATOM 678 O O . ASP A 1 90 ? 11.286 -5.719 -3.151 1.00 97.00 90 ASP A O 1
ATOM 682 N N . LEU A 1 91 ? 11.508 -4.717 -5.165 1.00 97.06 91 LEU A N 1
ATOM 683 C CA . LEU A 1 91 ? 10.175 -5.038 -5.688 1.00 97.06 91 LEU A CA 1
ATOM 684 C C . LEU A 1 91 ? 10.161 -6.313 -6.550 1.00 97.06 91 LEU A C 1
ATOM 686 O O . LEU A 1 91 ? 9.138 -6.619 -7.179 1.00 97.06 91 LEU A O 1
ATOM 690 N N . ASP A 1 92 ? 11.260 -7.077 -6.557 1.00 96.06 92 ASP A N 1
ATOM 691 C CA . ASP A 1 92 ? 11.345 -8.358 -7.254 1.00 96.06 92 ASP A CA 1
ATOM 692 C C . ASP A 1 92 ? 10.183 -9.283 -6.829 1.00 96.06 92 ASP A C 1
ATOM 694 O O . ASP A 1 92 ? 9.877 -9.382 -5.636 1.00 96.06 92 ASP A O 1
ATOM 698 N N . PRO A 1 93 ? 9.504 -9.981 -7.760 1.00 95.38 93 PRO A N 1
ATOM 699 C CA . PRO A 1 93 ? 8.378 -10.863 -7.437 1.00 95.38 93 PRO A CA 1
ATOM 700 C C . PRO A 1 93 ? 8.651 -11.922 -6.364 1.00 95.38 93 PRO A C 1
ATOM 702 O O . PRO A 1 93 ? 7.726 -12.296 -5.641 1.00 95.38 93 PRO A O 1
ATOM 705 N N . ALA A 1 94 ? 9.891 -12.395 -6.226 1.00 96.56 94 ALA A N 1
ATOM 706 C CA . ALA A 1 94 ? 10.273 -13.357 -5.198 1.00 96.56 94 ALA A CA 1
ATOM 707 C C . ALA A 1 94 ? 10.459 -12.716 -3.810 1.00 96.56 94 ALA A C 1
ATOM 709 O O . ALA A 1 94 ? 10.433 -13.424 -2.801 1.00 96.56 94 ALA A O 1
ATOM 710 N N . ARG A 1 95 ? 10.664 -11.395 -3.738 1.00 96.50 95 ARG A N 1
ATOM 711 C CA . ARG A 1 95 ? 10.916 -10.640 -2.496 1.00 96.50 95 ARG A CA 1
ATOM 712 C C . ARG A 1 95 ? 9.723 -9.800 -2.056 1.00 96.50 95 ARG A C 1
ATOM 714 O O . ARG A 1 95 ? 9.478 -9.675 -0.858 1.00 96.50 95 ARG A O 1
ATOM 721 N N . PHE A 1 96 ? 8.960 -9.287 -3.013 1.00 98.12 96 PHE A N 1
ATOM 722 C CA . PHE A 1 96 ? 7.773 -8.464 -2.819 1.00 98.12 96 PHE A CA 1
ATOM 723 C C . PHE A 1 96 ? 6.588 -9.061 -3.596 1.00 98.12 96 PHE A C 1
ATOM 725 O O . PHE A 1 96 ? 6.144 -8.487 -4.595 1.00 98.12 96 PHE A O 1
ATOM 732 N N . PRO A 1 97 ? 6.088 -10.247 -3.195 1.00 97.94 97 PRO A N 1
ATOM 733 C CA . PRO A 1 97 ? 5.014 -10.939 -3.906 1.00 97.94 97 PRO A CA 1
ATOM 734 C C . PRO A 1 97 ? 3.692 -10.160 -3.856 1.00 97.94 97 PRO A C 1
ATOM 736 O O . PRO A 1 97 ? 3.541 -9.183 -3.123 1.00 97.94 97 PRO A O 1
ATOM 739 N N . VAL A 1 98 ? 2.694 -10.594 -4.628 1.00 98.19 98 VAL A N 1
ATOM 740 C CA . VAL A 1 98 ? 1.339 -10.023 -4.554 1.00 98.19 98 VAL A CA 1
ATOM 741 C C . VAL A 1 98 ? 0.811 -10.090 -3.118 1.00 98.19 98 VAL A C 1
ATOM 743 O O . VAL A 1 98 ? 0.946 -11.106 -2.441 1.00 98.19 98 VAL A O 1
ATOM 746 N N . GLY A 1 99 ? 0.227 -8.987 -2.650 1.00 98.12 99 GLY A N 1
ATOM 747 C CA . GLY A 1 99 ? -0.182 -8.804 -1.261 1.00 98.12 99 GLY A CA 1
ATOM 748 C C . GLY A 1 99 ? 0.899 -8.177 -0.383 1.00 98.12 99 GLY A C 1
ATOM 749 O O . GLY A 1 99 ? 0.548 -7.632 0.661 1.00 98.12 99 GLY A O 1
ATOM 750 N N . ALA A 1 100 ? 2.172 -8.163 -0.791 1.00 98.44 100 ALA A N 1
ATOM 751 C CA . ALA A 1 100 ? 3.229 -7.501 -0.033 1.00 98.44 100 ALA A CA 1
ATOM 752 C C . ALA A 1 100 ? 2.986 -5.993 0.096 1.00 98.44 100 ALA A C 1
ATOM 754 O O . ALA A 1 100 ? 2.426 -5.332 -0.785 1.00 98.44 100 ALA A O 1
ATOM 755 N N . SER A 1 101 ? 3.425 -5.452 1.227 1.00 98.44 101 SER A N 1
ATOM 756 C CA . SER A 1 101 ? 3.388 -4.034 1.532 1.00 98.44 101 SER A CA 1
ATOM 757 C C . SER A 1 101 ? 4.632 -3.597 2.294 1.00 98.44 101 SER A C 1
ATOM 759 O O . SER A 1 101 ? 5.069 -4.270 3.229 1.00 98.44 101 SER A O 1
ATOM 761 N N . GLY A 1 102 ? 5.172 -2.435 1.948 1.00 97.38 102 GLY A N 1
ATOM 762 C CA . GLY A 1 102 ? 6.391 -1.912 2.553 1.00 97.38 102 GLY A CA 1
ATOM 763 C C . GLY A 1 102 ? 6.368 -0.398 2.677 1.00 97.38 102 GLY A C 1
ATOM 764 O O . GLY A 1 102 ? 5.692 0.291 1.916 1.00 97.38 102 GLY A O 1
ATOM 765 N N . ARG A 1 103 ? 7.120 0.125 3.646 1.00 96.50 103 ARG A N 1
ATOM 766 C CA . ARG A 1 103 ? 7.400 1.560 3.762 1.00 96.50 103 ARG A CA 1
ATOM 767 C C . ARG A 1 103 ? 8.755 1.859 3.139 1.00 96.50 103 ARG A C 1
ATOM 769 O O . ARG A 1 103 ? 9.700 1.101 3.331 1.00 96.50 103 ARG A O 1
ATOM 776 N N . SER A 1 104 ? 8.826 2.963 2.414 1.00 96.19 104 SER A N 1
ATOM 777 C CA . SER A 1 104 ? 10.015 3.422 1.708 1.00 96.19 104 SER A CA 1
ATOM 778 C C . SER A 1 104 ? 10.028 4.946 1.615 1.00 96.19 104 SER A C 1
ATOM 780 O O . SER A 1 104 ? 9.233 5.644 2.251 1.00 96.19 104 SER A O 1
ATOM 782 N N . VAL A 1 105 ? 10.927 5.454 0.786 1.00 96.81 105 VAL A N 1
ATOM 783 C CA . VAL A 1 105 ? 10.945 6.830 0.307 1.00 96.81 105 VAL A CA 1
ATOM 784 C C . VAL A 1 105 ? 10.923 6.828 -1.221 1.00 96.81 105 VAL A C 1
ATOM 786 O O . VAL A 1 105 ? 11.488 5.929 -1.835 1.00 96.81 105 VAL A O 1
ATOM 789 N N . MET A 1 106 ? 10.278 7.816 -1.834 1.00 97.44 106 MET A N 1
ATOM 790 C CA . MET A 1 106 ? 10.324 8.070 -3.279 1.00 97.44 106 MET A CA 1
ATOM 791 C C . MET A 1 106 ? 10.531 9.569 -3.480 1.00 97.44 106 MET A C 1
ATOM 793 O O . MET A 1 106 ? 9.731 10.351 -2.973 1.00 97.44 106 MET A O 1
ATOM 797 N N . GLU A 1 107 ? 11.618 9.980 -4.142 1.00 93.94 107 GLU A N 1
ATOM 798 C CA . GLU A 1 107 ? 11.985 11.404 -4.310 1.00 93.94 107 GLU A CA 1
ATOM 799 C C . GLU A 1 107 ? 11.904 12.201 -2.988 1.00 93.94 107 GLU A C 1
ATOM 801 O O . GLU A 1 107 ? 11.244 13.233 -2.880 1.00 93.94 107 GLU A O 1
ATOM 806 N N . HIS A 1 108 ? 12.532 11.670 -1.930 1.00 93.19 108 HIS A N 1
ATOM 807 C CA . HIS A 1 108 ? 12.540 12.217 -0.559 1.00 93.19 108 HIS A CA 1
ATOM 808 C C . HIS A 1 108 ? 11.185 12.268 0.172 1.00 93.19 108 HIS A C 1
ATOM 810 O O . HIS A 1 108 ? 11.130 12.693 1.328 1.00 93.19 108 HIS A O 1
ATOM 816 N N . MET A 1 109 ? 10.101 11.797 -0.441 1.00 97.25 109 MET A N 1
ATOM 817 C CA . MET A 1 109 ? 8.786 11.706 0.190 1.00 97.25 109 MET A CA 1
ATOM 818 C C . MET A 1 109 ? 8.608 10.331 0.826 1.00 97.25 109 MET A C 1
ATOM 820 O O . MET A 1 109 ? 8.899 9.311 0.205 1.00 97.25 109 MET A O 1
ATOM 824 N N . GLY A 1 110 ? 8.098 10.287 2.058 1.00 97.25 110 GLY A N 1
ATOM 825 C CA . GLY A 1 110 ? 7.685 9.026 2.670 1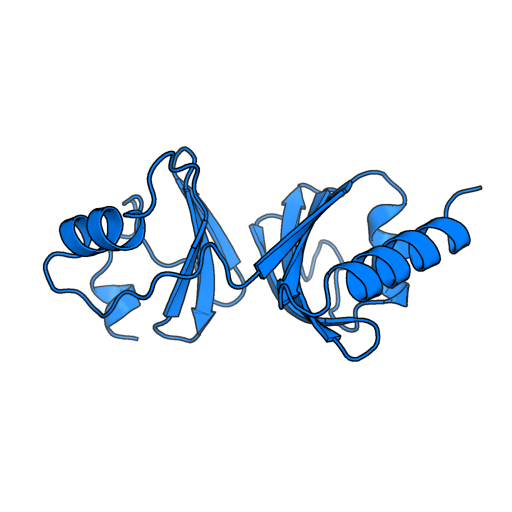.00 97.25 110 GLY A CA 1
ATOM 826 C C . GLY A 1 110 ? 6.603 8.356 1.822 1.00 97.25 110 GLY A C 1
ATOM 827 O O . GLY A 1 110 ? 5.632 9.011 1.429 1.00 97.25 110 GLY A O 1
ATOM 828 N N . ALA A 1 111 ? 6.782 7.068 1.542 1.00 97.81 111 ALA A N 1
ATOM 829 C CA . ALA A 1 111 ? 5.883 6.294 0.702 1.00 97.81 111 ALA A CA 1
ATOM 830 C C . ALA A 1 111 ? 5.540 4.947 1.346 1.00 97.81 111 ALA A C 1
ATOM 832 O O . ALA A 1 111 ? 6.378 4.317 1.996 1.00 97.81 111 ALA A O 1
ATOM 833 N N . MET A 1 112 ? 4.313 4.482 1.136 1.00 98.00 112 MET A N 1
ATOM 834 C CA . MET A 1 112 ? 3.923 3.101 1.392 1.00 98.00 112 MET A CA 1
ATOM 835 C C . MET A 1 112 ? 3.504 2.446 0.081 1.00 98.00 112 MET A C 1
ATOM 837 O O . MET A 1 112 ? 2.701 2.996 -0.666 1.00 98.00 112 MET A O 1
ATOM 841 N N . ILE A 1 113 ? 4.075 1.282 -0.194 1.00 98.38 113 ILE A N 1
ATOM 842 C CA . ILE A 1 113 ? 3.905 0.538 -1.435 1.00 98.38 113 ILE A CA 1
ATOM 843 C C . ILE A 1 113 ? 3.090 -0.701 -1.099 1.00 98.38 113 ILE A C 1
ATOM 845 O O . ILE A 1 113 ? 3.391 -1.371 -0.111 1.00 98.38 113 ILE A O 1
ATOM 849 N N . VAL A 1 114 ? 2.079 -1.011 -1.905 1.00 98.62 114 VAL A N 1
ATOM 850 C CA . VAL A 1 114 ? 1.285 -2.239 -1.794 1.00 98.62 114 VAL A CA 1
ATOM 851 C C . VAL A 1 114 ? 1.171 -2.874 -3.171 1.00 98.62 114 VAL A C 1
ATOM 853 O O . VAL A 1 114 ? 0.663 -2.236 -4.090 1.00 98.62 114 VAL A O 1
ATOM 856 N N . ARG A 1 115 ? 1.604 -4.127 -3.325 1.00 98.50 115 ARG A N 1
ATOM 857 C CA . ARG A 1 115 ? 1.446 -4.869 -4.583 1.00 98.50 115 ARG A CA 1
ATOM 858 C C . ARG A 1 115 ? 0.076 -5.528 -4.622 1.00 98.50 115 ARG A C 1
ATOM 860 O O . ARG A 1 115 ? -0.216 -6.412 -3.817 1.00 98.50 115 ARG A O 1
ATOM 867 N N . LEU A 1 116 ? -0.772 -5.081 -5.538 1.00 98.12 116 LEU A N 1
ATOM 868 C CA . LEU A 1 116 ? -2.146 -5.559 -5.683 1.00 98.12 116 LEU A CA 1
ATOM 869 C C . LEU A 1 116 ? -2.213 -6.785 -6.596 1.00 98.12 116 LEU A C 1
ATOM 871 O O . LEU A 1 116 ? -2.939 -7.724 -6.294 1.00 98.12 116 LEU A O 1
ATOM 875 N N . GLU A 1 117 ? -1.446 -6.763 -7.687 1.00 97.50 117 GLU A N 1
ATOM 876 C CA . GLU A 1 117 ? -1.327 -7.809 -8.715 1.00 97.50 117 GLU A CA 1
ATOM 877 C C . GLU A 1 117 ? 0.118 -7.784 -9.269 1.00 97.50 117 GLU A C 1
ATOM 879 O O . GLU A 1 117 ? 0.894 -6.925 -8.832 1.00 97.50 117 GLU A O 1
ATOM 884 N N . PRO A 1 118 ? 0.539 -8.697 -10.176 1.00 96.50 118 PRO A N 1
ATOM 885 C CA . PRO A 1 118 ? 1.924 -8.751 -10.651 1.00 96.50 118 PRO A CA 1
ATOM 886 C C . PRO A 1 118 ? 2.485 -7.388 -11.064 1.00 96.50 118 PRO A C 1
ATOM 888 O O . PRO A 1 118 ? 3.518 -6.997 -10.530 1.00 96.50 118 PRO A O 1
ATOM 891 N N . ASP A 1 119 ? 1.749 -6.616 -11.858 1.00 96.62 119 ASP A N 1
ATOM 892 C CA . ASP A 1 119 ? 2.192 -5.306 -12.341 1.00 96.62 119 ASP A CA 1
ATOM 893 C C . ASP A 1 119 ? 1.215 -4.198 -11.944 1.00 96.62 119 ASP A C 1
ATOM 895 O O . ASP A 1 119 ? 0.940 -3.300 -12.732 1.00 96.62 119 ASP A O 1
ATOM 899 N N . ARG A 1 120 ? 0.630 -4.287 -10.741 1.00 98.50 120 ARG A N 1
ATOM 900 C CA . ARG A 1 120 ? -0.339 -3.308 -10.227 1.00 98.50 120 ARG A CA 1
ATOM 901 C C . ARG A 1 120 ? -0.045 -2.981 -8.774 1.00 98.50 120 ARG A C 1
ATOM 903 O O . ARG A 1 120 ? -0.001 -3.877 -7.929 1.00 98.50 120 ARG A O 1
ATOM 910 N N . PHE A 1 121 ? 0.117 -1.698 -8.472 1.00 98.75 121 PHE A N 1
ATOM 911 C CA . PHE A 1 121 ? 0.551 -1.228 -7.161 1.00 98.75 121 PHE A CA 1
ATOM 912 C C . PHE A 1 121 ? -0.293 -0.051 -6.681 1.00 98.75 121 PHE A C 1
ATOM 914 O O . PHE A 1 121 ? -0.662 0.820 -7.466 1.00 98.75 121 PHE A O 1
ATOM 921 N N . TRP A 1 122 ? -0.529 0.011 -5.371 1.00 98.69 122 TRP A N 1
ATOM 922 C CA . TRP A 1 122 ? -0.841 1.270 -4.702 1.00 98.69 122 TRP A CA 1
ATOM 923 C C . TRP A 1 122 ? 0.431 1.901 -4.158 1.00 98.69 122 TRP A C 1
ATOM 925 O O . TRP A 1 122 ? 1.238 1.243 -3.498 1.00 98.69 122 TRP A O 1
ATOM 935 N N . LEU A 1 123 ? 0.555 3.201 -4.395 1.00 98.56 123 LEU A N 1
ATOM 936 C CA . LEU A 1 123 ? 1.601 4.063 -3.876 1.00 98.56 123 LEU A CA 1
ATOM 937 C C . LEU A 1 123 ? 0.931 5.138 -3.022 1.00 98.56 123 LEU A C 1
ATOM 939 O O . LEU A 1 123 ? 0.146 5.942 -3.527 1.00 98.56 123 LEU A O 1
ATOM 943 N N . LEU A 1 124 ? 1.213 5.139 -1.725 1.00 98.44 124 LEU A N 1
ATOM 944 C CA . LEU A 1 124 ? 0.598 6.051 -0.770 1.00 98.44 124 LEU A CA 1
ATOM 945 C C . LEU A 1 124 ? 1.632 7.037 -0.245 1.00 98.44 124 LEU A C 1
ATOM 947 O O . LEU A 1 124 ? 2.710 6.628 0.179 1.00 98.44 124 LEU A O 1
ATOM 951 N N . SER A 1 125 ? 1.286 8.321 -0.214 1.00 98.06 125 SER A N 1
ATOM 952 C CA . SER A 1 125 ? 2.102 9.374 0.401 1.00 98.06 125 SER A CA 1
ATOM 953 C C . SER A 1 125 ? 1.214 10.390 1.121 1.00 98.06 125 SER A C 1
ATOM 955 O O . SER A 1 125 ? -0.012 10.347 1.002 1.00 98.06 125 SER A O 1
ATOM 957 N N . ALA A 1 126 ? 1.807 11.294 1.899 1.00 97.56 126 ALA A N 1
ATOM 958 C CA . ALA A 1 126 ? 1.051 12.322 2.609 1.00 97.56 126 ALA A CA 1
ATOM 959 C C . ALA A 1 126 ? 0.290 13.222 1.619 1.00 97.56 126 ALA A C 1
ATOM 961 O O . ALA A 1 126 ? 0.829 13.616 0.584 1.00 97.56 126 ALA A O 1
ATOM 962 N N . ARG A 1 127 ? -0.950 13.617 1.947 1.00 97.56 127 ARG A N 1
ATOM 963 C CA . ARG A 1 127 ? -1.778 14.469 1.065 1.00 97.56 127 ARG A CA 1
ATOM 964 C C . ARG A 1 127 ? -1.062 15.755 0.627 1.00 97.56 127 ARG A C 1
ATOM 966 O O . ARG A 1 127 ? -1.308 16.270 -0.458 1.00 97.56 127 ARG A O 1
ATOM 973 N N . SER A 1 128 ? -0.201 16.301 1.488 1.00 97.25 128 SER A N 1
ATOM 974 C CA . SER A 1 128 ? 0.490 17.574 1.274 1.00 97.25 128 SER A CA 1
ATOM 975 C C . SER A 1 128 ? 1.557 17.497 0.186 1.00 97.25 128 SER A C 1
ATOM 977 O O . SER A 1 128 ? 1.921 18.530 -0.367 1.00 97.25 128 SER A O 1
ATOM 979 N N . SER A 1 129 ? 2.038 16.296 -0.145 1.00 96.62 129 SER A N 1
ATOM 980 C CA . SER A 1 129 ? 3.000 16.057 -1.220 1.00 96.62 129 SER A CA 1
ATOM 981 C C . SER A 1 129 ? 2.355 15.523 -2.499 1.00 96.62 129 SER A C 1
ATOM 983 O O . SER A 1 129 ? 3.082 15.172 -3.421 1.00 96.62 129 SER A O 1
ATOM 985 N N . ALA A 1 130 ? 1.020 15.488 -2.603 1.00 97.81 130 ALA A N 1
ATOM 986 C CA . ALA A 1 130 ? 0.317 14.828 -3.707 1.00 97.81 130 ALA A CA 1
ATOM 987 C C . ALA A 1 130 ? 0.787 15.258 -5.107 1.00 97.81 130 ALA A C 1
ATOM 989 O O . ALA A 1 130 ? 1.063 14.401 -5.943 1.00 97.81 130 ALA A O 1
ATOM 990 N N . GLY A 1 131 ? 0.937 16.565 -5.348 1.00 98.25 131 GLY A N 1
ATOM 991 C CA . GLY A 1 131 ? 1.410 17.075 -6.640 1.00 98.25 131 GLY A CA 1
ATOM 992 C C . GLY A 1 131 ? 2.844 16.645 -6.965 1.00 98.25 131 GLY A C 1
ATOM 993 O O . GLY A 1 131 ? 3.107 16.156 -8.061 1.00 98.25 131 GLY A O 1
ATOM 994 N N . SER A 1 132 ? 3.762 16.764 -6.002 1.00 98.25 132 SER A N 1
ATOM 995 C CA . SER A 1 132 ? 5.160 16.338 -6.170 1.00 98.25 132 SER A CA 1
ATOM 996 C C . SER A 1 132 ? 5.286 14.824 -6.330 1.00 98.25 132 SER A C 1
ATOM 998 O O . SER A 1 132 ? 6.096 14.350 -7.121 1.00 98.25 132 SER A O 1
ATOM 1000 N N . PHE A 1 133 ? 4.465 14.064 -5.604 1.00 98.44 133 PHE A N 1
ATOM 1001 C CA . PHE A 1 133 ? 4.449 12.608 -5.652 1.00 98.44 133 PHE A CA 1
ATOM 1002 C C . PHE A 1 133 ? 3.960 12.097 -7.008 1.00 98.44 133 PHE A C 1
ATOM 1004 O O . PHE A 1 133 ? 4.623 11.260 -7.616 1.00 98.44 133 PHE A O 1
ATOM 1011 N N . LEU A 1 134 ? 2.864 12.663 -7.526 1.00 98.56 134 LEU A N 1
ATOM 1012 C CA . LEU A 1 134 ? 2.389 12.372 -8.878 1.00 98.56 134 LEU A CA 1
ATOM 1013 C C . LEU A 1 134 ? 3.456 12.712 -9.923 1.00 98.56 134 LEU A C 1
ATOM 1015 O O . LEU A 1 134 ? 3.784 11.870 -10.754 1.00 98.56 134 LEU A O 1
ATOM 1019 N N . HIS A 1 135 ? 4.053 13.903 -9.829 1.00 98.25 135 HIS A N 1
ATOM 1020 C CA . HIS A 1 135 ? 5.098 14.330 -10.753 1.00 98.25 135 HIS A CA 1
ATOM 1021 C C . HIS A 1 135 ? 6.299 13.372 -10.774 1.00 98.25 135 HIS A C 1
ATOM 1023 O O . HIS A 1 135 ? 6.808 13.056 -11.850 1.00 98.25 135 HIS A O 1
ATOM 1029 N N . ALA A 1 136 ? 6.749 12.894 -9.610 1.00 98.12 136 ALA A N 1
ATOM 1030 C CA . ALA A 1 136 ? 7.830 11.916 -9.506 1.00 98.12 136 ALA A CA 1
ATOM 1031 C C . ALA A 1 136 ? 7.481 10.607 -10.232 1.00 98.12 136 ALA A C 1
ATOM 1033 O O . ALA A 1 136 ? 8.263 10.126 -11.054 1.00 98.12 136 ALA A O 1
ATOM 1034 N N . VAL A 1 137 ? 6.282 10.072 -9.976 1.00 98.00 137 VAL A N 1
ATOM 1035 C CA . VAL A 1 137 ? 5.786 8.838 -10.602 1.00 98.00 137 VAL A CA 1
ATOM 1036 C C . VAL A 1 137 ? 5.692 8.993 -12.122 1.00 98.00 137 VAL A C 1
ATOM 1038 O O . VAL A 1 137 ? 6.305 8.213 -12.847 1.00 98.00 137 VAL A O 1
ATOM 1041 N N . GLU A 1 138 ? 5.015 10.031 -12.618 1.00 97.81 138 GLU A N 1
ATOM 1042 C CA . GLU A 1 138 ? 4.892 10.311 -14.059 1.00 97.81 138 GLU A CA 1
ATOM 1043 C C . GLU A 1 138 ? 6.252 10.500 -14.736 1.00 97.81 138 GLU A C 1
ATOM 1045 O O . GLU A 1 138 ? 6.483 10.047 -15.857 1.00 97.81 138 GLU A O 1
ATOM 1050 N N . THR A 1 139 ? 7.175 11.184 -14.063 1.00 97.56 139 THR A N 1
ATOM 1051 C CA . THR A 1 139 ? 8.527 11.408 -14.578 1.00 97.56 139 THR A CA 1
ATOM 1052 C C . THR A 1 139 ? 9.289 10.103 -14.719 1.00 97.56 139 THR A C 1
ATOM 1054 O O . THR A 1 139 ? 9.947 9.912 -15.736 1.00 97.56 139 THR A O 1
ATOM 1057 N N . SER A 1 140 ? 9.154 9.177 -13.769 1.00 97.62 140 SER A N 1
ATOM 1058 C CA . SER A 1 140 ? 9.788 7.869 -13.903 1.00 97.62 140 SER A CA 1
ATOM 1059 C C . SER A 1 140 ? 9.214 7.042 -15.051 1.00 97.62 140 SER A C 1
ATOM 1061 O O . SER A 1 140 ? 9.984 6.487 -15.832 1.00 97.62 140 SER A O 1
ATOM 1063 N N . TYR A 1 141 ? 7.888 7.038 -15.223 1.00 97.56 141 TYR A N 1
ATOM 1064 C CA . TYR A 1 141 ? 7.243 6.361 -16.353 1.00 97.56 141 TYR A CA 1
ATOM 1065 C C . TYR A 1 141 ? 7.719 6.884 -17.710 1.00 97.56 141 TYR A C 1
ATOM 1067 O O . TYR A 1 141 ? 8.023 6.098 -18.602 1.00 97.56 141 TYR A O 1
ATOM 1075 N N . ARG A 1 142 ? 7.879 8.205 -17.856 1.00 96.94 142 ARG A N 1
ATOM 1076 C CA . ARG A 1 142 ? 8.410 8.818 -19.088 1.00 96.94 142 ARG A CA 1
ATOM 1077 C C . ARG A 1 142 ? 9.828 8.370 -19.457 1.00 96.94 142 ARG A C 1
ATOM 1079 O O . ARG A 1 142 ? 10.247 8.613 -20.581 1.00 96.94 142 ARG A O 1
ATOM 1086 N N . TYR A 1 143 ? 10.579 7.772 -18.533 1.00 95.44 143 TYR A N 1
ATOM 1087 C CA . TYR A 1 143 ? 11.916 7.245 -18.810 1.00 95.44 143 TYR A CA 1
ATOM 1088 C C . TYR A 1 143 ? 11.935 5.773 -19.227 1.00 95.44 143 TYR A C 1
ATOM 1090 O O . TYR A 1 143 ? 13.011 5.277 -19.557 1.00 95.44 143 TYR A O 1
ATOM 1098 N N . VAL A 1 144 ? 10.799 5.076 -19.161 1.00 95.75 144 VAL A N 1
ATOM 1099 C CA . VAL A 1 144 ? 10.720 3.633 -19.443 1.00 95.75 144 VAL A CA 1
ATOM 1100 C C . VAL A 1 144 ? 9.661 3.271 -20.481 1.00 95.75 144 VAL A C 1
ATOM 1102 O O . VAL A 1 144 ? 9.740 2.189 -21.045 1.00 95.75 144 VAL A O 1
ATOM 1105 N N . ILE A 1 145 ? 8.698 4.158 -20.740 1.00 88.94 145 ILE A N 1
ATOM 1106 C CA . ILE A 1 145 ? 7.718 3.998 -21.816 1.00 88.94 145 ILE A CA 1
ATOM 1107 C C . ILE A 1 145 ? 8.303 4.611 -23.096 1.00 88.94 145 ILE A C 1
ATOM 1109 O O . ILE A 1 145 ? 8.646 5.797 -23.096 1.00 88.94 145 ILE A O 1
ATOM 1113 N N . ASP A 1 146 ? 8.396 3.802 -24.154 1.00 68.81 146 ASP A N 1
ATOM 1114 C CA . ASP A 1 146 ? 8.759 4.219 -25.521 1.00 68.81 146 ASP A CA 1
ATOM 1115 C C . ASP A 1 146 ? 7.620 4.972 -26.239 1.00 68.81 146 ASP A C 1
ATOM 1117 O O . ASP A 1 146 ? 6.444 4.539 -26.144 1.00 68.81 146 ASP A O 1
#

Radius of gyration: 15.96 Å; Cα contacts (8 Å, |Δi|>4): 235; chains: 1; bounding box: 35×33×48 Å

Foldseek 3Di:
DQLQVLDDCPDQPHADDPQFWDDDPQWIWADDDPNDTDIDGDDDDQCVQVVVVVVCVPSDDTDDCVQFKDKDKDFDPCQVVLCVVFWPDDCPCVRQPQRGKDWTGGPNFTWIWHHPHNGIIIIMGTPVCVVVVVVSSVVSVVVRPD

Nearest PDB structures (foldseek):
  2gah-assembly1_C  TM=8.292E-01  e=5.040E-07  Stenotrophomonas maltophilia
  3ad8-assembly1_C  TM=8.247E-01  e=4.641E-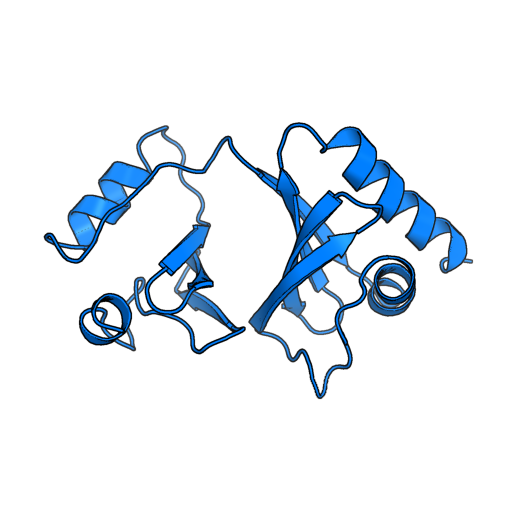06  Corynebacterium sp. U-96
  4paa-assembly2_B  TM=8.277E-01  e=8.616E-05  Rattus norvegicus
  4pab-assembly2_B  TM=8.299E-01  e=9.684E-05  Rattus norvegicus
  5x1n-assembly1_B  TM=6.862E-01  e=2.801E-02  Sphingobium sp. SYK-6